Protein AF-A0A0F5PK05-F1 (afdb_monomer_lite)

Sequence (59 aa):
MVFMIVTTLAALILLVKANLSGPTLPLGIVSIILIVLAVWLVVEAYLALIKKKTEEEKA

Radius of gyration: 16.16 Å; chains: 1; bounding box: 34×17×49 Å

Secondary structure (DSSP, 8-state):
-HHHHHHHHHHHHHHHHHHSSGGGHHHHHHHHHHHHHHHHHHHHHHHHHHHHHHHHTT-

Structure (mmCIF, N/CA/C/O backbone):
data_AF-A0A0F5PK05-F1
#
_entry.id   AF-A0A0F5PK05-F1
#
loop_
_atom_site.group_PDB
_atom_site.id
_atom_site.type_symbol
_atom_site.label_atom_id
_atom_site.label_alt_id
_atom_site.label_comp_id
_atom_site.label_asym_id
_atom_site.label_entity_id
_atom_site.label_seq_id
_atom_site.pdbx_PDB_ins_code
_atom_site.Cartn_x
_atom_site.Cartn_y
_atom_site.Cartn_z
_atom_site.occupancy
_atom_site.B_iso_or_equiv
_atom_site.auth_seq_id
_atom_site.auth_comp_id
_atom_site.auth_asym_id
_atom_site.auth_atom_id
_atom_site.pdbx_PDB_model_num
ATOM 1 N N . MET A 1 1 ? -15.449 -7.534 2.626 1.00 66.94 1 MET A N 1
ATOM 2 C CA . MET A 1 1 ? -14.676 -6.271 2.544 1.00 66.94 1 MET A CA 1
ATOM 3 C C . MET A 1 1 ? -13.172 -6.488 2.589 1.00 66.94 1 MET A C 1
ATOM 5 O O . MET A 1 1 ? -12.501 -6.024 1.681 1.00 66.94 1 MET A O 1
ATOM 9 N N . VAL A 1 2 ? -12.644 -7.218 3.579 1.00 75.31 2 VAL A N 1
ATOM 10 C CA . VAL A 1 2 ? -11.191 -7.453 3.715 1.00 75.31 2 VAL A CA 1
ATOM 11 C C . VAL A 1 2 ? -10.573 -8.055 2.448 1.00 75.31 2 VAL A C 1
ATOM 13 O O . VAL A 1 2 ? -9.559 -7.557 1.977 1.00 75.31 2 VAL A O 1
ATOM 16 N N . PHE A 1 3 ? -11.234 -9.042 1.832 1.00 82.56 3 PHE A N 1
ATOM 17 C CA . PHE A 1 3 ? -10.794 -9.633 0.562 1.00 82.56 3 PHE A CA 1
ATOM 18 C C . PHE A 1 3 ? -10.567 -8.588 -0.543 1.00 82.56 3 PHE A C 1
ATOM 20 O O . PHE A 1 3 ? -9.503 -8.578 -1.146 1.00 82.56 3 PHE A O 1
ATOM 27 N N . MET A 1 4 ? -11.515 -7.663 -0.739 1.00 85.12 4 MET A N 1
ATOM 28 C CA . MET A 1 4 ? -11.426 -6.610 -1.758 1.00 85.12 4 MET A CA 1
ATOM 29 C C . MET A 1 4 ? -10.231 -5.679 -1.511 1.00 85.12 4 MET A C 1
ATOM 31 O O . MET A 1 4 ? -9.481 -5.392 -2.437 1.00 85.12 4 MET A O 1
ATOM 35 N N . ILE A 1 5 ? -10.011 -5.262 -0.259 1.00 81.88 5 ILE A N 1
ATOM 36 C CA . ILE A 1 5 ? -8.864 -4.423 0.132 1.00 81.88 5 ILE A CA 1
ATOM 37 C C . ILE A 1 5 ? -7.540 -5.136 -0.183 1.00 81.88 5 ILE A C 1
ATOM 39 O O . ILE A 1 5 ? -6.651 -4.550 -0.801 1.00 81.88 5 ILE A O 1
ATOM 43 N N . VAL A 1 6 ? -7.423 -6.412 0.199 1.00 85.31 6 VAL A N 1
ATOM 44 C CA . VAL A 1 6 ? -6.214 -7.218 -0.028 1.00 85.31 6 VAL A CA 1
ATOM 45 C C . VAL A 1 6 ? -5.957 -7.410 -1.524 1.00 85.31 6 VAL A C 1
ATOM 47 O O . VAL A 1 6 ? -4.827 -7.227 -1.977 1.00 85.31 6 VAL A O 1
ATOM 50 N N . THR A 1 7 ? -6.992 -7.711 -2.313 1.00 88.50 7 THR A N 1
ATOM 51 C CA . THR A 1 7 ? -6.854 -7.855 -3.769 1.00 88.50 7 THR A CA 1
ATOM 52 C C . THR A 1 7 ? -6.480 -6.542 -4.453 1.00 88.50 7 THR A C 1
ATOM 54 O O . THR A 1 7 ? -5.661 -6.564 -5.367 1.00 88.50 7 THR A O 1
ATOM 57 N N . THR A 1 8 ? -6.998 -5.397 -3.996 1.00 86.88 8 THR A N 1
ATOM 58 C CA . THR A 1 8 ? -6.642 -4.077 -4.546 1.00 86.88 8 THR A CA 1
ATOM 59 C C . THR A 1 8 ? -5.183 -3.727 -4.256 1.00 86.88 8 THR A C 1
ATOM 61 O O . THR A 1 8 ? -4.473 -3.279 -5.153 1.00 86.88 8 THR A O 1
ATOM 64 N N . LEU A 1 9 ? -4.700 -3.993 -3.038 1.00 83.69 9 LEU A N 1
ATOM 65 C CA . LEU A 1 9 ? -3.287 -3.819 -2.683 1.00 83.69 9 LEU A CA 1
ATOM 66 C C . LEU A 1 9 ? -2.374 -4.701 -3.545 1.00 83.69 9 LEU A C 1
ATOM 68 O O . LEU A 1 9 ? -1.395 -4.211 -4.103 1.00 83.69 9 LEU A O 1
ATOM 72 N N . ALA A 1 10 ? -2.715 -5.981 -3.710 1.00 88.19 10 ALA A N 1
ATOM 73 C CA . ALA A 1 10 ? -1.954 -6.894 -4.560 1.00 88.19 10 ALA A CA 1
ATOM 74 C C . ALA A 1 10 ? -1.942 -6.445 -6.033 1.00 88.19 10 ALA A C 1
ATOM 76 O O . ALA A 1 10 ? -0.890 -6.462 -6.673 1.00 88.19 10 ALA A O 1
ATOM 77 N N . ALA A 1 11 ? -3.085 -5.994 -6.558 1.00 87.88 11 ALA A N 1
ATOM 78 C CA . ALA A 1 11 ? -3.200 -5.487 -7.922 1.00 87.88 11 ALA A CA 1
ATOM 79 C C . ALA A 1 11 ? -2.336 -4.240 -8.147 1.00 87.88 11 ALA A C 1
ATOM 81 O O . ALA A 1 11 ? -1.640 -4.163 -9.156 1.00 87.88 11 ALA A O 1
ATOM 82 N N . LEU A 1 12 ? -2.310 -3.299 -7.198 1.00 84.19 12 LEU A N 1
ATOM 83 C CA . LEU A 1 12 ? -1.455 -2.113 -7.278 1.00 84.19 12 LEU A CA 1
ATOM 84 C C . LEU A 1 12 ? 0.037 -2.476 -7.282 1.00 84.19 12 LEU A C 1
ATOM 86 O O . LEU A 1 12 ? 0.800 -1.928 -8.075 1.00 84.19 12 LEU A O 1
ATOM 90 N N . ILE A 1 13 ? 0.456 -3.439 -6.455 1.00 85.75 13 ILE A N 1
ATOM 91 C CA . ILE A 1 13 ? 1.845 -3.928 -6.434 1.00 85.75 13 ILE A CA 1
ATOM 92 C C . ILE A 1 13 ? 2.212 -4.584 -7.773 1.00 85.75 13 ILE A C 1
ATOM 94 O O . ILE A 1 13 ? 3.289 -4.329 -8.315 1.00 85.75 13 ILE A O 1
ATOM 98 N N . LEU A 1 14 ? 1.321 -5.410 -8.328 1.00 87.44 14 LEU A N 1
ATOM 99 C CA . LEU A 1 14 ? 1.517 -6.025 -9.642 1.00 87.44 14 LEU A CA 1
ATOM 100 C C . LEU A 1 14 ? 1.586 -4.977 -10.756 1.00 87.44 14 LEU A C 1
ATOM 102 O O . LEU A 1 14 ? 2.439 -5.089 -11.633 1.00 87.44 14 LEU A O 1
ATOM 106 N N . LEU A 1 15 ? 0.749 -3.940 -10.694 1.00 84.81 15 LEU A N 1
ATOM 107 C CA . LEU A 1 15 ? 0.726 -2.846 -11.662 1.00 84.81 15 LEU A CA 1
ATOM 108 C C . LEU A 1 15 ? 2.046 -2.064 -11.652 1.00 84.81 15 LEU A C 1
ATOM 110 O O . LEU A 1 15 ? 2.604 -1.798 -12.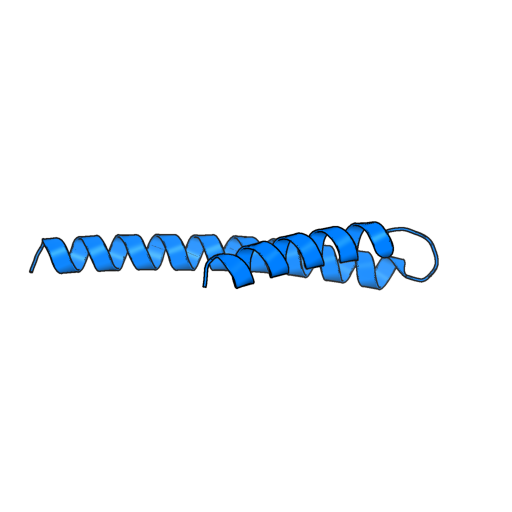715 1.00 84.81 15 LEU A O 1
ATOM 114 N N . VAL A 1 16 ? 2.594 -1.786 -10.464 1.00 82.44 16 VAL A N 1
ATOM 115 C CA . VAL A 1 16 ? 3.929 -1.193 -10.312 1.00 82.44 16 VAL A CA 1
ATOM 116 C C . VAL A 1 16 ? 4.994 -2.102 -10.931 1.00 82.44 16 VAL A C 1
ATOM 118 O O . VAL A 1 16 ? 5.737 -1.657 -11.802 1.00 82.44 16 VAL A O 1
ATOM 121 N N . LYS A 1 17 ? 5.047 -3.390 -10.558 1.00 81.88 17 LYS A N 1
ATOM 122 C CA . LYS A 1 17 ? 6.060 -4.330 -11.082 1.00 81.88 17 LYS A CA 1
ATOM 123 C C . LYS A 1 17 ? 5.981 -4.519 -12.598 1.00 81.88 17 LYS A C 1
ATOM 125 O O . LYS A 1 17 ? 7.021 -4.653 -13.232 1.00 81.88 17 LYS A O 1
ATOM 130 N N . ALA A 1 18 ? 4.779 -4.519 -13.170 1.00 84.50 18 ALA A N 1
ATOM 131 C CA . ALA A 1 18 ? 4.568 -4.712 -14.602 1.00 84.50 18 ALA A CA 1
ATOM 132 C C . ALA A 1 18 ? 4.932 -3.478 -15.444 1.00 84.50 18 ALA A C 1
ATOM 134 O O . ALA A 1 18 ? 5.264 -3.627 -16.615 1.00 84.50 18 ALA A O 1
ATOM 135 N N . ASN A 1 19 ? 4.888 -2.272 -14.863 1.00 83.94 19 ASN A N 1
ATOM 136 C CA . ASN A 1 19 ? 5.048 -1.016 -15.603 1.00 83.94 19 ASN A CA 1
ATOM 137 C C . ASN A 1 19 ? 6.323 -0.230 -15.235 1.00 83.94 19 ASN A C 1
ATOM 139 O O . ASN A 1 19 ? 6.514 0.884 -15.713 1.00 83.94 19 ASN A O 1
ATOM 143 N N . L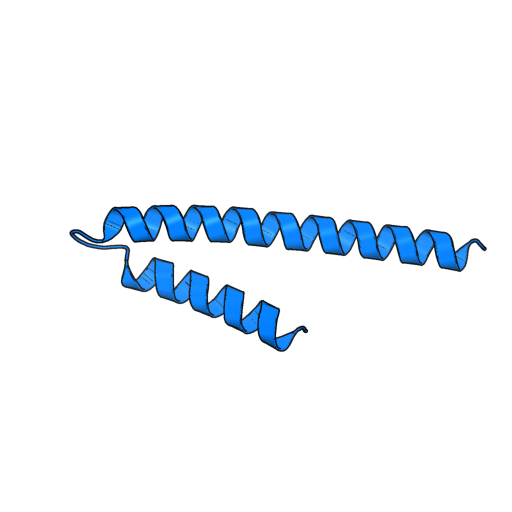EU A 1 20 ? 7.221 -0.804 -14.428 1.00 73.12 20 LEU A N 1
ATOM 144 C CA . LEU A 1 20 ? 8.479 -0.185 -13.975 1.00 73.12 20 LEU A CA 1
ATOM 145 C C . LEU A 1 20 ? 9.591 -0.121 -15.043 1.00 73.12 20 LEU A C 1
ATOM 147 O O . LEU A 1 20 ? 10.724 0.239 -14.727 1.00 73.12 20 LEU A O 1
ATOM 151 N N . SER A 1 21 ? 9.334 -0.496 -16.298 1.00 78.25 21 SER A N 1
ATOM 152 C CA . SER A 1 21 ? 10.369 -0.522 -17.340 1.00 78.25 21 SER A CA 1
ATOM 153 C C . SER A 1 21 ? 9.835 -0.153 -18.718 1.00 78.25 21 SER A C 1
ATOM 155 O O . SER A 1 21 ? 8.731 -0.534 -19.096 1.00 78.25 21 SER A O 1
ATOM 157 N N . GLY A 1 22 ? 10.656 0.567 -19.486 1.00 78.88 22 GLY A N 1
ATOM 158 C CA . GLY A 1 22 ? 10.368 0.901 -20.878 1.00 78.88 22 GLY A CA 1
ATOM 159 C C . GLY A 1 22 ? 9.291 1.987 -21.054 1.00 78.88 22 GLY A C 1
ATOM 160 O O . GLY A 1 22 ? 9.158 2.868 -20.207 1.00 78.88 22 GLY A O 1
ATOM 161 N N . PRO A 1 23 ? 8.523 1.963 -22.157 1.00 83.56 23 PRO A N 1
ATOM 162 C CA . PRO A 1 23 ? 7.568 3.022 -22.497 1.00 83.56 23 PRO A CA 1
ATOM 163 C C . PRO A 1 23 ? 6.392 3.157 -21.515 1.00 83.56 23 PRO A C 1
ATOM 165 O O . PRO A 1 23 ? 5.698 4.170 -21.519 1.00 83.56 23 PRO A O 1
ATOM 168 N N . THR A 1 24 ? 6.163 2.160 -20.658 1.00 84.56 24 THR A N 1
ATOM 169 C CA . THR A 1 24 ? 5.069 2.132 -19.674 1.00 84.56 24 THR A CA 1
ATOM 170 C C . THR A 1 24 ? 5.429 2.774 -18.332 1.00 84.56 24 THR A C 1
ATOM 172 O O . THR A 1 24 ? 4.617 2.772 -17.411 1.00 84.56 24 THR A O 1
ATOM 175 N N . LEU A 1 25 ? 6.613 3.378 -18.213 1.00 82.75 25 LEU A N 1
ATOM 176 C CA . LEU A 1 25 ? 7.087 4.036 -16.991 1.00 82.75 25 LEU A CA 1
ATOM 177 C C . LEU A 1 25 ? 6.098 5.069 -16.397 1.00 82.75 25 LEU A C 1
ATOM 179 O O . LEU A 1 25 ? 5.922 5.070 -15.176 1.00 82.75 25 LEU A O 1
ATOM 183 N N . PRO A 1 26 ? 5.371 5.882 -17.198 1.00 86.00 26 PRO A N 1
ATOM 184 C CA . PRO A 1 26 ? 4.340 6.780 -16.671 1.00 86.00 26 PRO A CA 1
ATOM 185 C C . PRO A 1 26 ? 3.210 6.052 -15.926 1.00 86.00 26 PRO A C 1
ATOM 187 O O . PRO A 1 26 ? 2.761 6.521 -14.882 1.00 86.00 26 PRO A O 1
ATOM 190 N N . LEU A 1 27 ? 2.784 4.878 -16.408 1.00 85.44 27 LEU A N 1
ATOM 191 C CA . LEU A 1 27 ? 1.778 4.049 -15.731 1.00 85.44 27 LEU A CA 1
ATOM 192 C C . LEU A 1 27 ? 2.308 3.525 -14.393 1.00 85.44 27 LEU A C 1
ATOM 194 O O . LEU A 1 27 ? 1.571 3.499 -13.408 1.00 85.44 27 LEU A O 1
ATOM 198 N N . GLY A 1 28 ? 3.595 3.173 -14.325 1.00 83.06 28 GLY A N 1
ATOM 199 C CA . GLY A 1 28 ? 4.260 2.809 -13.073 1.00 83.06 28 GLY A CA 1
ATOM 200 C C . GLY A 1 28 ? 4.221 3.941 -12.040 1.00 83.06 28 GLY A C 1
ATOM 201 O O . GLY A 1 28 ? 3.872 3.703 -10.885 1.00 83.06 28 GLY A O 1
ATOM 202 N N . ILE A 1 29 ? 4.485 5.183 -12.457 1.00 85.62 29 ILE A N 1
ATOM 203 C CA . ILE A 1 29 ? 4.422 6.371 -11.584 1.00 85.62 29 ILE A CA 1
ATOM 204 C C . ILE A 1 29 ? 3.000 6.593 -11.058 1.00 85.62 29 ILE A C 1
ATOM 206 O O . ILE A 1 29 ? 2.808 6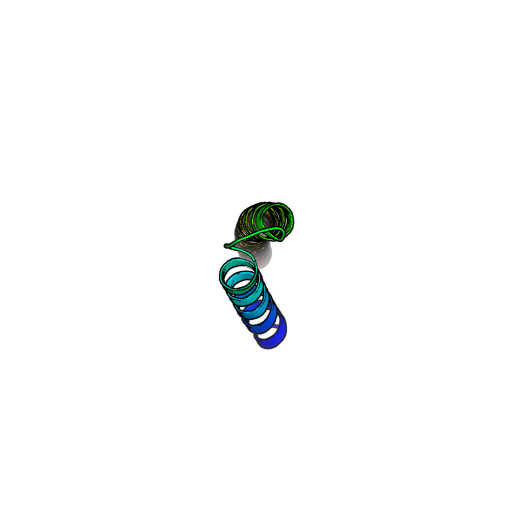.765 -9.854 1.00 85.62 29 ILE A O 1
ATOM 210 N N . VAL A 1 30 ? 1.991 6.534 -11.933 1.00 88.62 30 VAL A N 1
ATOM 211 C CA . VAL A 1 30 ? 0.578 6.652 -11.531 1.00 88.62 30 VAL A CA 1
ATOM 212 C C . VAL A 1 30 ? 0.212 5.572 -10.512 1.00 88.62 30 VAL A C 1
ATOM 214 O O . VAL A 1 30 ? -0.444 5.858 -9.513 1.00 88.62 30 VAL A O 1
ATOM 217 N N . SER A 1 31 ? 0.696 4.348 -10.710 1.00 82.62 31 SER A N 1
ATOM 218 C CA . SER A 1 31 ? 0.464 3.229 -9.791 1.00 82.62 31 SER A CA 1
ATOM 219 C C . SER A 1 31 ? 1.023 3.499 -8.390 1.00 82.62 31 SER A C 1
ATOM 221 O O . SER A 1 31 ? 0.364 3.197 -7.399 1.00 82.62 31 SER A O 1
ATOM 223 N N . ILE A 1 32 ? 2.205 4.116 -8.290 1.00 85.50 32 ILE A N 1
ATOM 224 C CA . ILE A 1 32 ? 2.808 4.508 -7.005 1.00 85.50 32 ILE A CA 1
ATOM 225 C C . ILE A 1 32 ? 1.948 5.565 -6.304 1.00 85.50 32 ILE A C 1
ATOM 227 O O . ILE A 1 32 ? 1.673 5.436 -5.113 1.00 85.50 32 ILE A O 1
ATOM 231 N N . ILE A 1 33 ? 1.475 6.578 -7.035 1.00 89.62 33 ILE A N 1
ATOM 232 C CA . ILE A 1 33 ? 0.588 7.615 -6.483 1.00 89.62 33 ILE A CA 1
ATOM 233 C C . ILE A 1 33 ? -0.695 6.982 -5.930 1.00 89.62 33 ILE A C 1
ATOM 235 O O . ILE A 1 33 ? -1.118 7.302 -4.819 1.00 89.62 33 ILE A O 1
ATOM 239 N N . LEU A 1 34 ? -1.284 6.036 -6.666 1.00 87.75 34 LEU A N 1
ATOM 240 C CA . LEU A 1 34 ? -2.475 5.309 -6.226 1.00 87.75 34 LEU A CA 1
ATOM 241 C C . LEU A 1 34 ? -2.226 4.486 -4.955 1.00 87.75 34 LEU A C 1
ATOM 243 O O . LEU A 1 34 ? -3.103 4.433 -4.097 1.00 87.75 34 LEU A O 1
ATOM 247 N N . ILE A 1 35 ? -1.039 3.892 -4.790 1.00 85.94 35 ILE A N 1
ATOM 248 C CA . ILE A 1 35 ? -0.661 3.200 -3.546 1.00 85.94 35 ILE A CA 1
ATOM 249 C C . ILE A 1 35 ? -0.621 4.176 -2.372 1.00 85.94 35 ILE A C 1
ATOM 251 O O . ILE A 1 35 ? -1.180 3.877 -1.319 1.00 85.94 35 ILE A O 1
ATOM 255 N N . VAL A 1 36 ? 0.002 5.344 -2.543 1.00 89.50 36 VAL A N 1
ATOM 256 C CA . VAL A 1 36 ? 0.091 6.357 -1.479 1.00 89.50 36 VAL A CA 1
ATOM 257 C C . VAL A 1 36 ? -1.305 6.807 -1.040 1.00 89.50 36 VAL A C 1
ATOM 259 O O . VAL A 1 36 ? -1.598 6.821 0.156 1.00 89.50 36 VAL A O 1
ATOM 262 N N . LEU A 1 37 ? -2.192 7.101 -1.995 1.00 89.50 37 LEU A N 1
ATOM 263 C CA . LEU A 1 37 ? -3.579 7.476 -1.708 1.00 89.50 37 LEU A CA 1
ATOM 264 C C . LEU A 1 37 ? -4.361 6.346 -1.028 1.00 89.50 37 LEU A C 1
ATOM 266 O O . LEU A 1 37 ? -5.112 6.596 -0.087 1.00 89.50 37 LEU A O 1
ATOM 270 N N . ALA A 1 38 ? -4.166 5.100 -1.465 1.00 84.06 38 ALA A N 1
ATOM 271 C CA . ALA A 1 38 ? -4.814 3.945 -0.855 1.00 84.06 38 ALA A CA 1
ATOM 272 C C . ALA A 1 38 ? -4.390 3.760 0.610 1.00 84.06 38 ALA A C 1
ATOM 274 O O . ALA A 1 38 ? -5.241 3.520 1.465 1.00 84.06 38 ALA A O 1
ATOM 275 N N . VAL A 1 39 ? -3.098 3.910 0.922 1.00 87.88 39 VAL A N 1
ATOM 276 C CA . VAL A 1 39 ? -2.595 3.831 2.304 1.00 87.88 39 VAL A CA 1
ATOM 277 C C . VAL A 1 39 ? -3.197 4.940 3.162 1.00 87.88 39 VAL A C 1
ATOM 279 O O . VAL A 1 39 ? -3.661 4.665 4.268 1.00 87.88 39 VAL A O 1
ATOM 282 N N . TRP A 1 40 ? -3.250 6.170 2.650 1.00 92.25 40 TRP A N 1
ATOM 283 C CA . TRP A 1 40 ? -3.837 7.295 3.374 1.00 92.25 40 TRP A CA 1
ATOM 284 C C . TRP A 1 40 ? -5.319 7.043 3.703 1.00 92.25 40 TRP A C 1
ATOM 286 O O . TRP A 1 40 ? -5.713 7.127 4.867 1.00 92.25 40 TRP A O 1
ATOM 296 N N . LEU A 1 41 ? -6.119 6.612 2.726 1.00 87.62 41 LEU A N 1
ATOM 297 C CA . LEU A 1 41 ? -7.529 6.265 2.941 1.00 87.62 41 LEU A CA 1
ATOM 298 C C . LEU A 1 41 ? -7.723 5.171 3.999 1.00 87.62 41 LEU A C 1
ATOM 300 O O . LEU A 1 41 ? -8.644 5.253 4.810 1.00 87.62 41 LEU A O 1
ATOM 304 N N . VAL A 1 42 ? -6.862 4.148 4.015 1.00 85.12 42 VAL A N 1
ATOM 305 C CA . VAL A 1 42 ? -6.923 3.079 5.025 1.00 85.12 42 VAL A CA 1
ATOM 306 C C . VAL A 1 42 ? -6.657 3.632 6.427 1.00 85.12 42 VAL A C 1
ATOM 308 O O . VAL A 1 42 ? -7.359 3.259 7.368 1.00 85.12 42 VAL A O 1
ATOM 311 N N . VAL A 1 43 ? -5.688 4.540 6.575 1.00 89.25 43 VAL A N 1
ATOM 312 C CA . VAL A 1 43 ? -5.385 5.194 7.858 1.00 89.25 43 VAL A CA 1
ATOM 313 C C . VAL A 1 43 ? -6.561 6.051 8.328 1.00 89.25 43 VAL A C 1
ATOM 315 O O . VAL A 1 43 ? -6.975 5.931 9.481 1.00 89.25 43 VAL A O 1
ATOM 318 N N . GLU A 1 44 ? -7.141 6.870 7.449 1.00 88.19 44 GLU A N 1
ATOM 319 C CA . GLU A 1 44 ? -8.303 7.701 7.788 1.00 88.19 44 GLU A CA 1
ATOM 320 C C . GLU A 1 44 ? -9.511 6.860 8.192 1.00 88.19 44 GLU A C 1
ATOM 322 O O . GLU A 1 44 ? -10.142 7.133 9.215 1.0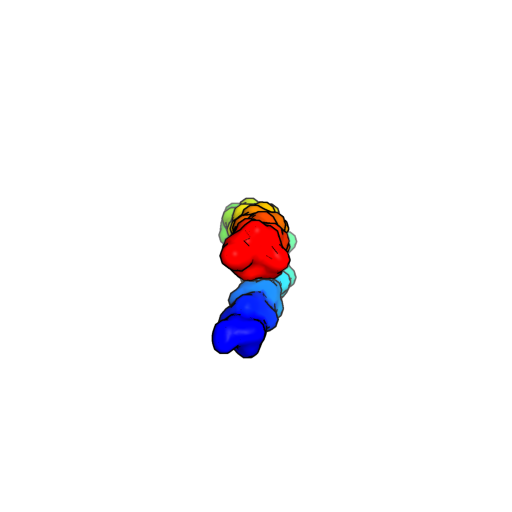0 88.19 44 GLU A O 1
ATOM 327 N N . ALA A 1 45 ? -9.804 5.797 7.441 1.00 86.31 45 ALA A N 1
ATOM 328 C CA . ALA A 1 45 ? -10.895 4.885 7.756 1.00 86.31 45 ALA A CA 1
ATOM 329 C C . ALA A 1 45 ? -10.690 4.198 9.115 1.00 86.31 45 ALA A C 1
ATOM 331 O O . ALA A 1 45 ? -11.639 4.070 9.890 1.00 86.31 45 ALA A O 1
ATOM 332 N N . TYR A 1 46 ? -9.459 3.788 9.433 1.00 86.44 46 TYR A N 1
ATOM 333 C CA . TYR A 1 46 ? -9.130 3.178 10.720 1.00 86.44 46 TYR A CA 1
ATOM 334 C C . TYR A 1 46 ? -9.288 4.164 11.886 1.00 86.44 46 TYR A C 1
ATOM 336 O O . TYR A 1 46 ? -9.920 3.834 12.891 1.00 86.44 46 TYR A O 1
ATOM 344 N N . LEU A 1 47 ? -8.784 5.392 11.739 1.00 89.25 47 LEU A N 1
ATOM 345 C CA . LEU A 1 47 ? -8.948 6.452 12.738 1.00 89.25 47 LEU A CA 1
ATOM 346 C C . LEU A 1 47 ? -10.425 6.805 12.953 1.00 89.25 47 LEU A C 1
ATOM 348 O O . LEU A 1 47 ? -10.869 6.922 14.096 1.00 89.25 47 LEU A O 1
ATOM 352 N N . ALA A 1 48 ? -11.201 6.922 11.875 1.00 90.00 48 ALA A N 1
A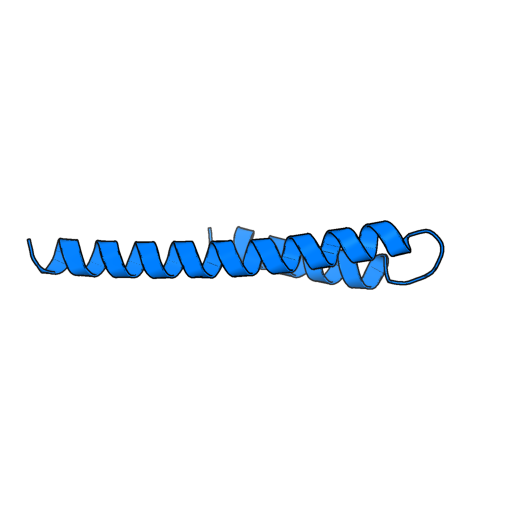TOM 353 C CA . ALA A 1 48 ? -12.637 7.173 11.945 1.00 90.00 48 ALA A CA 1
ATOM 354 C C . ALA A 1 48 ? -13.387 6.032 12.651 1.00 90.00 48 ALA A C 1
ATOM 356 O O . ALA A 1 48 ? -14.280 6.289 13.460 1.00 90.00 48 ALA A O 1
ATOM 357 N N . LEU A 1 49 ? -13.001 4.780 12.394 1.00 85.62 49 LEU A N 1
ATOM 358 C CA . LEU A 1 49 ? -13.588 3.607 13.038 1.00 85.62 49 LEU A CA 1
ATOM 359 C C . LEU A 1 49 ? -13.293 3.575 14.544 1.00 85.62 49 LEU A C 1
ATOM 361 O O . LEU A 1 49 ? -14.206 3.341 15.334 1.00 85.62 49 LEU A O 1
ATOM 365 N N . ILE A 1 50 ? -12.051 3.854 14.953 1.00 88.19 50 ILE A N 1
ATOM 366 C CA . ILE A 1 50 ? -11.684 3.948 16.376 1.00 88.19 50 ILE A CA 1
ATOM 367 C C . ILE A 1 50 ? -12.458 5.072 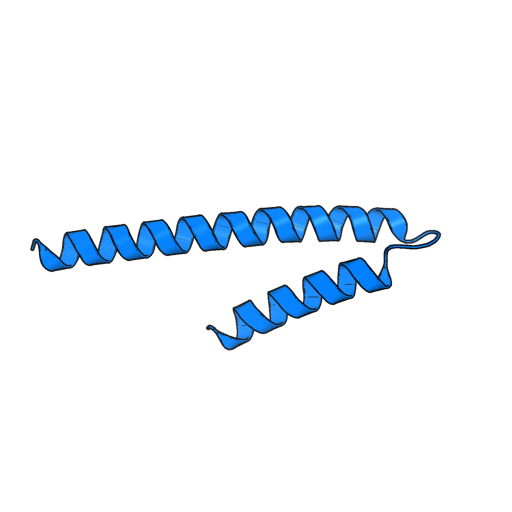17.061 1.00 88.19 50 ILE A C 1
ATOM 369 O O . ILE A 1 50 ? -12.989 4.872 18.156 1.00 88.19 50 ILE A O 1
ATOM 373 N N . LYS A 1 51 ? -12.542 6.245 16.421 1.00 85.00 51 LYS A N 1
ATOM 374 C CA . LYS A 1 51 ? -13.266 7.391 16.974 1.00 85.00 51 LYS A CA 1
ATOM 375 C C . LYS A 1 51 ? -14.739 7.051 17.199 1.00 85.00 51 LYS A C 1
ATOM 377 O O . LYS A 1 51 ? -15.233 7.265 18.300 1.00 85.00 51 LYS A O 1
ATOM 382 N N . LYS A 1 52 ? -15.400 6.437 16.211 1.00 81.62 52 LYS A N 1
ATOM 383 C CA . LYS A 1 52 ? -16.784 5.960 16.354 1.00 81.62 52 LYS A CA 1
ATOM 384 C C . LYS A 1 52 ? -16.952 4.968 17.500 1.00 81.62 52 LYS A C 1
ATOM 386 O O . LYS A 1 52 ? -17.858 5.129 18.305 1.00 81.62 52 LYS A O 1
ATOM 391 N N . LYS A 1 53 ? -16.063 3.977 17.602 1.00 77.62 53 LYS A N 1
ATOM 392 C CA . LYS A 1 53 ? -16.140 2.959 18.658 1.00 77.62 53 LYS A CA 1
ATOM 393 C C . LYS A 1 53 ? -15.996 3.572 20.058 1.00 77.62 53 LYS A C 1
ATOM 395 O O . LYS A 1 53 ? -16.689 3.171 20.981 1.00 77.62 53 LYS A O 1
ATOM 400 N N . THR A 1 54 ? -15.131 4.579 20.189 1.00 76.25 54 THR A N 1
ATOM 401 C CA . THR A 1 54 ? -14.926 5.328 21.442 1.00 76.25 54 THR A CA 1
ATOM 402 C C . THR A 1 54 ? -16.137 6.189 21.818 1.00 76.25 54 THR A C 1
ATOM 404 O O . THR A 1 54 ? -16.396 6.400 22.999 1.00 76.25 54 THR A O 1
ATOM 407 N N . GLU A 1 55 ? -16.860 6.723 20.831 1.00 70.56 55 GLU A N 1
ATOM 408 C CA . GLU A 1 55 ? -18.089 7.496 21.052 1.00 70.56 55 GLU A CA 1
ATOM 409 C C . GLU A 1 55 ? -19.277 6.590 21.417 1.00 70.56 55 GLU A C 1
ATOM 411 O O . GLU A 1 55 ? -20.036 6.945 22.312 1.00 70.56 55 GLU A O 1
ATOM 416 N N . GLU A 1 56 ? -19.401 5.405 20.806 1.00 67.81 56 GLU A N 1
ATOM 417 C CA . GLU A 1 56 ? -20.421 4.403 21.168 1.00 67.81 56 GLU A CA 1
ATOM 418 C C . GLU A 1 56 ? -20.217 3.816 22.572 1.00 67.81 56 GLU A C 1
ATOM 420 O O . GLU A 1 56 ? -21.191 3.543 23.258 1.00 67.81 56 GLU A O 1
ATOM 425 N N . GLU A 1 57 ? -18.974 3.640 23.030 1.00 60.44 57 GLU A N 1
ATOM 426 C CA . GLU A 1 57 ? -18.673 3.100 24.369 1.00 60.44 57 GLU A CA 1
ATOM 427 C C . GLU A 1 57 ? -18.899 4.124 25.503 1.00 60.44 57 GLU A C 1
ATOM 429 O O . GLU A 1 57 ? -18.938 3.761 26.677 1.00 60.44 57 GLU A O 1
ATOM 434 N N . LYS A 1 58 ? -19.045 5.413 25.164 1.00 55.62 58 LYS A N 1
ATOM 435 C CA . LYS A 1 58 ? -19.307 6.510 26.115 1.00 55.62 58 LYS A CA 1
ATOM 436 C C . LYS A 1 58 ? -20.777 6.946 26.186 1.00 55.62 58 LYS A C 1
ATOM 438 O O . LYS A 1 58 ? -21.077 7.816 27.006 1.00 55.62 58 LYS A O 1
ATOM 443 N N . ALA A 1 59 ? -21.642 6.408 25.326 1.00 53.03 59 ALA A N 1
ATOM 444 C CA . ALA A 1 59 ? -23.083 6.674 25.298 1.00 53.03 59 ALA A CA 1
ATOM 445 C C . ALA A 1 59 ? -23.847 5.669 26.171 1.00 53.03 59 ALA A C 1
ATOM 447 O O . ALA A 1 59 ? -24.844 6.097 26.794 1.00 53.03 59 ALA A O 1
#

pLDDT: mean 82.64, std 8.01, range [53.03, 92.25]

Foldseek 3Di:
DVVVLVVVLVVLVVQLVVQVDDPSVVSNVVSVVVNVVSVVVVVVVVVVVVVVVVVVVVD

Organism: NCBI:txid391606